Protein AF-A0A4Y7XAG2-F1 (afdb_monomer_lite)

Organism: NCBI:txid197183

Radius of gyration: 16.28 Å; chains: 1; bounding box: 47×23×40 Å

Foldseek 3Di:
DVVVVVVVVPLCPPVVNLVVQLVVLLVLLLVLLVVLCVVQVDPPDPSVVSSVVSNVQSNVLSVVCSVVVDDSVVSSVCSNPVSNVVSVVVRVVVVD

Secondary structure (DSSP, 8-state):
--HHHHHHHSS---HHHHHHHHHHHHHHHHHHHHHHHHHS--S---HHHHHHHHHHHHHHHHHHHHHHT--HHHHHHHHHHHHHHHHHHHHHHH--

Structure (mmCIF, N/CA/C/O backbone):
data_AF-A0A4Y7XAG2-F1
#
_entry.id   AF-A0A4Y7XAG2-F1
#
loop_
_atom_site.group_PDB
_atom_site.id
_atom_site.type_symbol
_atom_site.label_atom_id
_atom_site.label_alt_id
_atom_site.label_comp_id
_atom_site.label_asym_id
_atom_site.label_entity_id
_atom_site.label_seq_id
_atom_site.pdbx_PDB_ins_code
_atom_site.Cartn_x
_atom_site.Cartn_y
_atom_site.Cartn_z
_atom_site.occupancy
_atom_site.B_iso_or_equiv
_atom_site.auth_seq_id
_atom_site.auth_comp_id
_atom_site.auth_asym_id
_atom_site.auth_atom_id
_atom_site.pdbx_PDB_model_num
ATOM 1 N N . MET A 1 1 ? 31.561 0.385 -17.865 1.00 48.03 1 MET A N 1
ATOM 2 C CA . MET A 1 1 ? 30.707 1.041 -16.843 1.00 48.03 1 MET A CA 1
ATOM 3 C C . MET A 1 1 ? 29.592 1.912 -17.447 1.00 48.03 1 MET A C 1
ATOM 5 O O . MET A 1 1 ? 28.703 2.331 -16.725 1.00 48.03 1 MET A O 1
ATOM 9 N N . THR A 1 2 ? 29.594 2.148 -18.762 1.00 48.62 2 THR A N 1
ATOM 10 C CA . THR A 1 2 ? 28.624 2.980 -19.504 1.00 48.62 2 THR A CA 1
ATOM 11 C C . THR A 1 2 ? 27.398 2.211 -20.025 1.00 48.62 2 THR A C 1
ATOM 13 O O . THR A 1 2 ? 26.348 2.805 -20.241 1.00 48.62 2 THR A O 1
ATOM 16 N N . GLU A 1 3 ? 27.499 0.888 -20.168 1.00 46.47 3 GLU A N 1
ATOM 17 C CA . GLU A 1 3 ? 26.405 0.006 -20.621 1.00 46.47 3 GLU A CA 1
ATOM 18 C C . GLU A 1 3 ? 25.313 -0.191 -19.550 1.00 46.47 3 GLU A C 1
ATOM 20 O O . GLU A 1 3 ? 24.125 -0.218 -19.860 1.00 46.47 3 GLU A O 1
ATOM 25 N N . ILE A 1 4 ? 25.695 -0.235 -18.266 1.00 52.88 4 ILE A N 1
ATOM 26 C CA . ILE A 1 4 ? 24.754 -0.400 -17.140 1.00 52.88 4 ILE A CA 1
ATOM 27 C C . ILE A 1 4 ? 23.821 0.815 -17.034 1.00 52.88 4 ILE A C 1
ATOM 29 O O . ILE A 1 4 ? 22.639 0.668 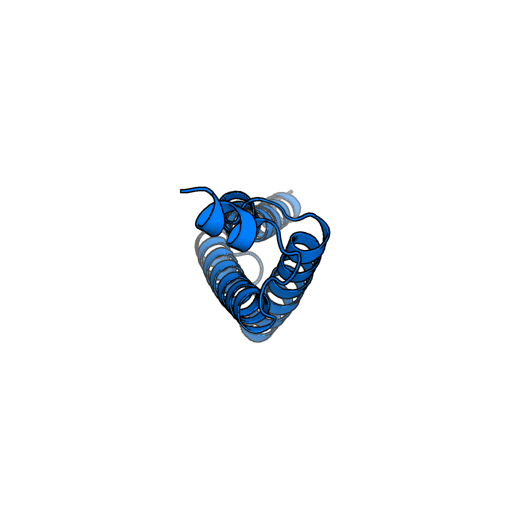-16.754 1.00 52.88 4 ILE A O 1
ATOM 33 N N . ILE A 1 5 ? 24.328 2.015 -17.324 1.00 50.59 5 ILE A N 1
ATOM 34 C CA . ILE A 1 5 ? 23.552 3.260 -17.237 1.00 50.59 5 ILE A CA 1
ATOM 35 C C . ILE A 1 5 ? 22.544 3.355 -18.390 1.00 50.59 5 ILE A C 1
ATOM 37 O O . ILE A 1 5 ? 21.433 3.836 -18.191 1.00 50.59 5 ILE A O 1
ATOM 41 N N . LYS A 1 6 ? 22.870 2.825 -19.578 1.00 44.19 6 LYS A N 1
ATOM 42 C CA . LYS A 1 6 ? 21.907 2.731 -20.688 1.00 44.19 6 LYS A CA 1
ATOM 43 C C . LYS A 1 6 ? 20.776 1.744 -20.394 1.00 44.19 6 LYS A C 1
ATOM 45 O O . LYS A 1 6 ? 19.648 2.008 -20.792 1.00 44.19 6 LYS A O 1
ATOM 50 N N . LEU A 1 7 ? 21.036 0.689 -19.623 1.00 46.31 7 LEU A N 1
ATOM 51 C CA . LEU A 1 7 ? 19.997 -0.213 -19.108 1.00 46.31 7 LEU A CA 1
ATOM 52 C C . LEU A 1 7 ? 18.987 0.497 -18.188 1.00 46.31 7 LEU A C 1
ATOM 54 O O . LEU A 1 7 ? 17.831 0.093 -18.138 1.00 46.31 7 LEU A O 1
ATOM 58 N N . PHE A 1 8 ? 19.397 1.581 -17.521 1.00 46.38 8 PHE A N 1
ATOM 59 C CA . PHE A 1 8 ? 18.508 2.447 -16.738 1.00 46.38 8 PHE A CA 1
ATOM 60 C C . PHE A 1 8 ? 17.854 3.573 -17.560 1.00 46.38 8 PHE A C 1
ATOM 62 O O . PHE A 1 8 ? 16.856 4.138 -17.120 1.00 46.38 8 PHE A O 1
ATOM 69 N N . HIS A 1 9 ? 18.395 3.905 -18.738 1.00 44.31 9 HIS A N 1
ATOM 70 C CA . HIS A 1 9 ? 17.943 5.028 -19.572 1.00 44.31 9 HIS A CA 1
ATOM 71 C C . HIS A 1 9 ? 17.089 4.635 -20.785 1.00 44.31 9 HIS A C 1
ATOM 73 O O . HIS A 1 9 ? 16.464 5.508 -21.388 1.00 44.31 9 HIS A O 1
ATOM 79 N N . LEU A 1 10 ? 17.033 3.353 -21.159 1.00 44.03 10 LEU A N 1
ATOM 80 C CA . LEU A 1 10 ? 16.029 2.876 -22.103 1.00 44.03 10 LEU A CA 1
ATOM 81 C C . LEU A 1 10 ? 14.689 2.787 -21.373 1.00 44.03 10 LEU A C 1
ATOM 83 O O . LEU A 1 10 ? 14.529 1.960 -20.481 1.00 44.03 10 LEU A O 1
ATOM 87 N N . GLY A 1 11 ? 13.748 3.650 -21.770 1.00 45.47 11 GLY A N 1
ATOM 88 C CA . GLY A 1 11 ? 12.347 3.729 -21.337 1.00 45.47 11 GLY A CA 1
ATOM 89 C C . GLY A 1 11 ? 11.533 2.470 -21.638 1.00 45.47 11 GLY A C 1
ATOM 90 O O . GLY A 1 11 ? 10.523 2.499 -22.330 1.00 45.47 11 GLY A O 1
ATOM 91 N N . PHE A 1 12 ? 12.001 1.353 -21.106 1.00 47.59 12 PHE A N 1
ATOM 92 C CA . PHE A 1 12 ? 11.395 0.044 -21.125 1.00 47.59 12 PHE A CA 1
ATOM 93 C C . PHE A 1 12 ? 11.608 -0.532 -19.729 1.00 47.59 12 PHE A C 1
ATOM 95 O O . PHE A 1 12 ? 12.305 -1.526 -19.528 1.00 47.59 12 PHE A O 1
ATOM 102 N N . TRP A 1 13 ? 11.008 0.114 -18.726 1.00 56.00 13 TRP A N 1
ATOM 103 C CA . TRP A 1 13 ? 10.618 -0.627 -17.536 1.00 56.00 13 TRP A CA 1
ATOM 104 C C . TRP A 1 13 ? 9.835 -1.828 -18.061 1.00 56.00 13 TRP A C 1
ATOM 106 O O . TRP A 1 13 ? 8.732 -1.658 -18.582 1.00 56.00 13 TRP A O 1
ATOM 116 N N . ARG A 1 14 ? 10.452 -3.020 -18.045 1.00 65.88 14 ARG A N 1
ATOM 117 C CA . ARG A 1 14 ? 9.792 -4.264 -18.443 1.00 65.88 14 ARG A CA 1
ATOM 118 C C . ARG A 1 14 ? 8.431 -4.247 -17.766 1.00 65.88 14 ARG A C 1
ATOM 120 O O . ARG A 1 14 ? 8.379 -4.057 -16.553 1.00 65.88 14 ARG A O 1
ATOM 127 N N . PHE A 1 15 ? 7.351 -4.412 -18.523 1.00 67.69 15 PHE A N 1
ATOM 128 C CA . PHE A 1 15 ? 5.994 -4.467 -17.969 1.00 67.69 15 PHE A CA 1
ATOM 129 C C . PHE A 1 15 ? 5.916 -5.386 -16.737 1.00 67.69 15 PHE A C 1
ATOM 131 O O . PHE A 1 15 ? 5.199 -5.096 -15.790 1.00 67.69 15 PHE A O 1
ATOM 138 N N . GLU A 1 16 ? 6.743 -6.432 -16.710 1.00 73.56 16 GLU A N 1
ATOM 139 C CA . GLU A 1 16 ? 6.978 -7.333 -15.579 1.00 73.56 16 GLU A CA 1
ATOM 140 C C . GLU A 1 16 ? 7.412 -6.622 -14.282 1.00 73.56 16 GLU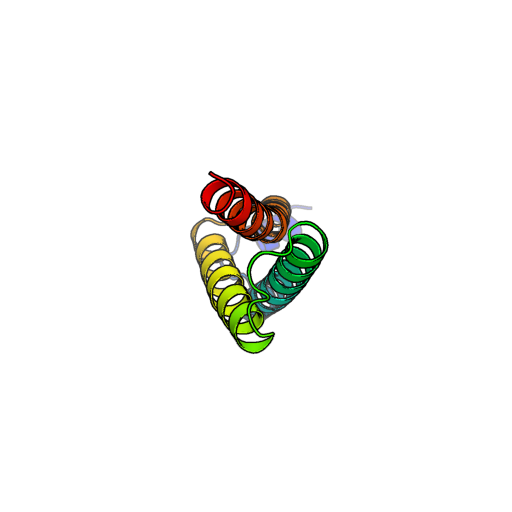 A C 1
ATOM 142 O O . GLU A 1 16 ? 6.881 -6.919 -13.216 1.00 73.56 16 GLU A O 1
ATOM 147 N N . LEU A 1 17 ? 8.348 -5.669 -14.347 1.00 74.56 17 LEU A N 1
ATOM 148 C CA . LEU A 1 17 ? 8.801 -4.885 -13.194 1.00 74.56 17 LEU A CA 1
ATOM 149 C C . LEU A 1 17 ? 7.711 -3.932 -12.707 1.00 74.56 17 LEU A C 1
ATOM 151 O O . LEU A 1 17 ? 7.483 -3.841 -11.506 1.00 74.56 17 LEU A O 1
ATOM 155 N N . VAL A 1 18 ? 7.003 -3.263 -13.620 1.00 74.31 18 VAL A N 1
ATOM 156 C CA . VAL A 1 18 ? 5.877 -2.382 -13.260 1.00 74.31 18 VAL A CA 1
ATOM 157 C C . VAL A 1 18 ? 4.758 -3.193 -12.609 1.00 74.31 18 VAL A C 1
ATOM 159 O O . VAL A 1 18 ? 4.206 -2.792 -11.588 1.00 74.31 18 VAL A O 1
ATOM 162 N N . PHE A 1 19 ? 4.471 -4.376 -13.147 1.00 79.94 19 PHE A N 1
ATOM 163 C CA . PHE A 1 19 ? 3.494 -5.298 -12.588 1.00 79.94 19 PHE A CA 1
ATOM 164 C C . PHE A 1 19 ? 3.897 -5.775 -11.187 1.00 79.94 19 PHE A C 1
ATOM 166 O O . PHE A 1 19 ? 3.091 -5.702 -10.261 1.00 79.94 19 PHE A O 1
ATOM 173 N N . LEU A 1 20 ? 5.155 -6.186 -10.996 1.00 82.38 20 LEU A N 1
ATOM 174 C CA . LEU A 1 20 ? 5.689 -6.550 -9.680 1.00 82.38 20 LEU A CA 1
ATOM 175 C C . LEU A 1 20 ? 5.602 -5.392 -8.683 1.00 82.38 20 LEU A C 1
ATOM 177 O O . LEU A 1 20 ? 5.235 -5.610 -7.529 1.00 82.38 20 LEU A O 1
ATOM 181 N N . LEU A 1 21 ? 5.893 -4.167 -9.123 1.00 79.19 21 LEU A N 1
ATOM 182 C CA . LEU A 1 21 ? 5.771 -2.969 -8.298 1.00 79.19 21 LEU A CA 1
ATOM 183 C C . LEU A 1 21 ? 4.327 -2.707 -7.888 1.00 79.19 21 LEU A C 1
ATOM 185 O O . LEU A 1 21 ? 4.078 -2.485 -6.707 1.00 79.19 21 LEU A O 1
ATOM 189 N N . ILE A 1 22 ? 3.379 -2.795 -8.822 1.00 82.12 22 ILE A N 1
ATOM 190 C CA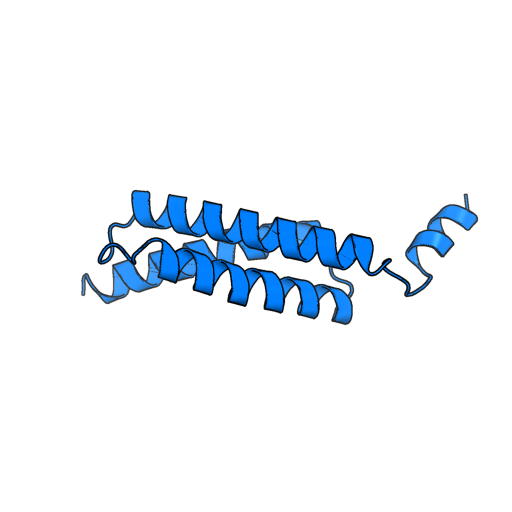 . ILE A 1 22 ? 1.952 -2.630 -8.530 1.00 82.12 22 ILE A CA 1
ATOM 191 C C . ILE A 1 22 ? 1.494 -3.679 -7.513 1.00 82.12 22 ILE A C 1
ATOM 193 O O . ILE A 1 22 ? 0.874 -3.329 -6.509 1.00 82.12 22 ILE A O 1
ATOM 197 N N . VAL A 1 23 ? 1.839 -4.953 -7.722 1.00 85.88 23 VAL A N 1
ATOM 198 C CA . VAL A 1 23 ? 1.497 -6.035 -6.787 1.00 85.88 23 VAL A CA 1
ATOM 199 C C . VAL A 1 23 ? 2.094 -5.756 -5.405 1.00 85.88 23 VAL A C 1
ATOM 201 O O . VAL A 1 23 ? 1.378 -5.809 -4.402 1.00 85.88 23 VAL A O 1
ATOM 204 N N . LEU A 1 24 ? 3.376 -5.390 -5.338 1.00 85.62 24 LEU A N 1
ATOM 205 C CA . LEU A 1 24 ? 4.047 -5.046 -4.086 1.00 85.62 24 LEU A CA 1
ATOM 206 C C . LEU A 1 24 ? 3.374 -3.855 -3.386 1.00 85.62 24 LEU A C 1
ATOM 208 O O . LEU A 1 24 ? 3.135 -3.902 -2.180 1.00 85.62 24 LEU A O 1
ATOM 212 N N . GLY A 1 25 ? 3.023 -2.806 -4.128 1.00 84.56 25 GLY A N 1
ATOM 213 C CA . GLY A 1 25 ? 2.340 -1.632 -3.597 1.00 84.56 25 GLY A CA 1
ATOM 214 C C . GLY A 1 25 ? 0.954 -1.951 -3.047 1.00 84.56 25 GLY A C 1
ATOM 215 O O . GLY A 1 25 ? 0.583 -1.422 -1.999 1.00 84.56 25 GLY A O 1
ATOM 216 N N . ILE A 1 26 ? 0.199 -2.849 -3.684 1.00 85.88 26 ILE A N 1
ATOM 217 C CA . ILE A 1 26 ? -1.095 -3.324 -3.166 1.00 85.88 26 ILE A CA 1
ATOM 218 C C . ILE A 1 26 ? -0.896 -4.039 -1.824 1.00 85.88 26 ILE A C 1
ATOM 220 O O . ILE A 1 26 ? -1.597 -3.734 -0.857 1.00 85.88 26 ILE A O 1
ATOM 224 N N . PHE A 1 27 ? 0.096 -4.930 -1.723 1.00 87.44 27 PHE A N 1
ATOM 225 C CA . PHE A 1 27 ? 0.414 -5.621 -0.469 1.00 87.44 27 PHE A CA 1
ATOM 226 C C . PHE A 1 27 ? 0.834 -4.658 0.649 1.00 87.44 27 PHE A C 1
ATOM 228 O O . PHE A 1 27 ? 0.355 -4.776 1.781 1.00 87.44 27 PHE A O 1
ATOM 235 N N . LEU A 1 28 ? 1.691 -3.681 0.344 1.00 87.12 28 LEU A N 1
ATOM 236 C CA . LEU A 1 28 ? 2.139 -2.676 1.312 1.00 87.12 28 LEU A CA 1
ATOM 237 C C . LEU A 1 28 ? 0.989 -1.776 1.776 1.00 87.12 28 LEU A C 1
ATOM 239 O O . LEU A 1 28 ? 0.853 -1.540 2.979 1.00 87.12 28 LEU A O 1
ATOM 243 N N . ASN A 1 29 ? 0.129 -1.332 0.853 1.00 86.38 29 ASN A N 1
ATOM 244 C CA . ASN A 1 29 ? -1.067 -0.563 1.191 1.00 86.38 29 ASN A CA 1
ATOM 245 C C . ASN A 1 29 ? -1.993 -1.378 2.102 1.00 86.38 29 ASN A C 1
ATOM 247 O O . ASN A 1 29 ? -2.403 -0.884 3.150 1.00 86.38 29 ASN A O 1
ATOM 251 N N . TYR A 1 30 ? -2.271 -2.642 1.763 1.00 85.44 30 TYR A N 1
ATOM 252 C CA . TYR A 1 30 ? -3.102 -3.524 2.586 1.00 85.44 30 TYR A CA 1
ATOM 253 C C . TYR A 1 30 ? -2.551 -3.662 4.011 1.00 85.44 30 TYR A C 1
ATOM 255 O O . TYR A 1 30 ? -3.282 -3.479 4.990 1.00 85.44 30 TYR A O 1
ATOM 263 N N . PHE A 1 31 ? -1.249 -3.936 4.142 1.00 86.44 31 PHE A N 1
ATOM 264 C CA . PHE A 1 31 ? -0.604 -4.075 5.446 1.00 86.44 31 PHE A CA 1
ATOM 265 C C . PHE A 1 31 ? -0.641 -2.767 6.246 1.00 86.44 31 PHE A C 1
ATOM 267 O O . PHE A 1 31 ? -0.947 -2.782 7.441 1.00 86.44 31 PHE A O 1
ATOM 274 N N . SER A 1 32 ? -0.385 -1.631 5.592 1.00 86.31 32 SER A N 1
ATOM 275 C CA . SER A 1 32 ? -0.434 -0.314 6.226 1.00 86.31 32 SER A CA 1
ATOM 276 C C . SER A 1 32 ? -1.833 0.025 6.745 1.00 86.31 32 SER A C 1
ATOM 278 O O . SER A 1 32 ? -1.985 0.400 7.910 1.00 86.31 32 SER A O 1
ATOM 280 N N . ILE A 1 33 ? -2.868 -0.192 5.926 1.00 82.44 33 ILE A N 1
ATOM 281 C CA . ILE A 1 33 ? -4.268 0.021 6.308 1.00 82.44 33 ILE A CA 1
ATOM 282 C C . ILE A 1 33 ? -4.634 -0.877 7.494 1.00 82.44 33 ILE A C 1
ATOM 284 O O . ILE A 1 33 ? -5.171 -0.400 8.494 1.00 82.44 33 ILE A O 1
ATOM 288 N N . ARG A 1 34 ? -4.292 -2.169 7.428 1.00 82.81 34 ARG A N 1
ATOM 289 C CA . ARG A 1 34 ? -4.572 -3.127 8.505 1.00 82.81 34 ARG A CA 1
ATOM 290 C C . ARG A 1 34 ? -3.917 -2.709 9.822 1.00 82.81 34 ARG A C 1
ATOM 292 O O . ARG A 1 34 ? -4.565 -2.745 10.866 1.00 82.81 34 ARG A O 1
ATOM 299 N N . ARG A 1 35 ? -2.658 -2.267 9.774 1.00 84.25 35 ARG A N 1
ATOM 300 C CA . ARG A 1 35 ? -1.935 -1.758 10.948 1.00 84.25 35 ARG A CA 1
ATOM 301 C C . ARG A 1 35 ? -2.548 -0.459 11.481 1.00 84.25 35 ARG A C 1
ATOM 303 O O . ARG A 1 35 ? -2.604 -0.266 12.693 1.00 84.25 35 ARG A O 1
ATOM 310 N N . ALA A 1 36 ? -3.027 0.420 10.602 1.00 80.25 36 ALA A N 1
ATOM 311 C CA . ALA A 1 36 ? -3.699 1.653 10.996 1.00 80.25 36 ALA A CA 1
ATOM 312 C C . ALA A 1 36 ? -5.035 1.378 11.706 1.00 80.25 36 ALA A C 1
ATOM 314 O O . ALA A 1 36 ? -5.280 1.971 12.751 1.00 80.25 36 ALA A O 1
ATOM 315 N N . TYR A 1 37 ? -5.850 0.437 11.213 1.00 76.12 37 TYR A N 1
ATOM 316 C CA . TYR A 1 37 ? -7.117 0.052 11.857 1.00 76.12 37 TYR A CA 1
ATOM 317 C C . TYR A 1 37 ? -6.936 -0.620 13.219 1.00 76.12 37 TYR A C 1
ATOM 319 O O . TYR A 1 37 ? -7.760 -0.430 14.107 1.00 76.12 37 TYR A O 1
ATOM 327 N N . GLN A 1 38 ? -5.850 -1.376 13.417 1.00 80.25 38 GLN A N 1
ATOM 328 C CA . GLN A 1 38 ? -5.513 -1.910 14.742 1.00 80.25 38 GLN A CA 1
ATOM 329 C C . GLN A 1 38 ? -5.229 -0.796 15.758 1.00 80.25 38 GLN A C 1
ATOM 331 O O . GLN A 1 38 ? -5.524 -0.952 16.938 1.00 80.25 38 GLN A O 1
ATOM 336 N N . LYS A 1 39 ? -4.649 0.322 15.306 1.00 79.81 39 LYS A N 1
ATOM 337 C CA . LYS A 1 39 ? -4.302 1.464 16.160 1.00 79.81 39 LYS A CA 1
ATOM 338 C C . LYS A 1 39 ? -5.459 2.450 16.341 1.00 79.81 39 LYS A C 1
ATOM 340 O O . LYS A 1 39 ? -5.580 3.060 17.398 1.00 79.81 39 LYS A O 1
ATOM 345 N N . TYR A 1 40 ? -6.280 2.615 15.311 1.00 76.25 40 TYR A N 1
ATOM 346 C CA . TYR A 1 40 ? -7.425 3.515 15.274 1.00 76.25 40 TYR A CA 1
ATOM 347 C C . TYR A 1 40 ? -8.660 2.700 14.878 1.00 76.25 40 TYR A C 1
ATOM 349 O O . TYR A 1 40 ? -8.928 2.566 13.679 1.00 76.25 40 TYR A O 1
ATOM 357 N N . PRO A 1 41 ? -9.407 2.137 15.847 1.00 65.31 41 PRO A N 1
ATOM 358 C CA . PRO A 1 41 ? -10.610 1.361 15.575 1.00 65.31 41 PRO A CA 1
ATOM 359 C C . PRO A 1 41 ? -11.760 2.297 15.179 1.00 65.31 41 PRO A C 1
ATOM 361 O O . PRO A 1 41 ? -12.737 2.479 15.894 1.00 65.31 41 PRO A O 1
ATOM 364 N N . LEU A 1 42 ? -11.627 2.928 14.016 1.00 62.22 42 LEU A N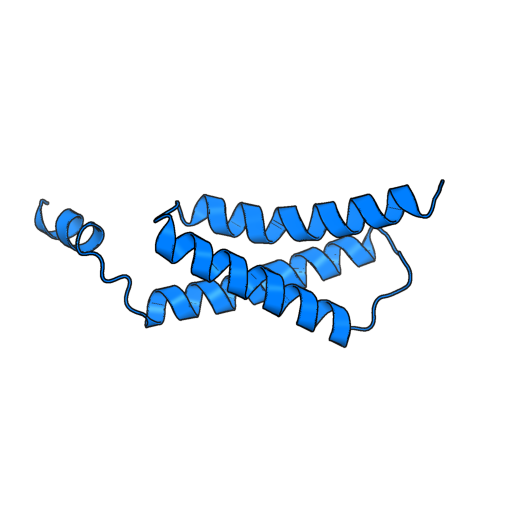 1
ATOM 365 C CA . LEU A 1 42 ? -12.762 3.403 13.242 1.00 62.22 42 LEU A CA 1
ATOM 366 C C . LEU A 1 42 ? -13.597 2.199 12.847 1.00 62.22 42 LEU A C 1
ATOM 368 O O . LEU A 1 42 ? -12.990 1.192 12.476 1.00 62.22 42 LEU A O 1
ATOM 372 N N . ASN A 1 43 ? -14.932 2.331 12.903 1.00 61.84 43 ASN A N 1
ATOM 373 C CA . ASN A 1 43 ? -15.930 1.389 12.371 1.00 61.84 43 ASN A CA 1
ATOM 374 C C . ASN A 1 43 ? -15.272 0.349 11.470 1.00 61.84 43 ASN A C 1
ATOM 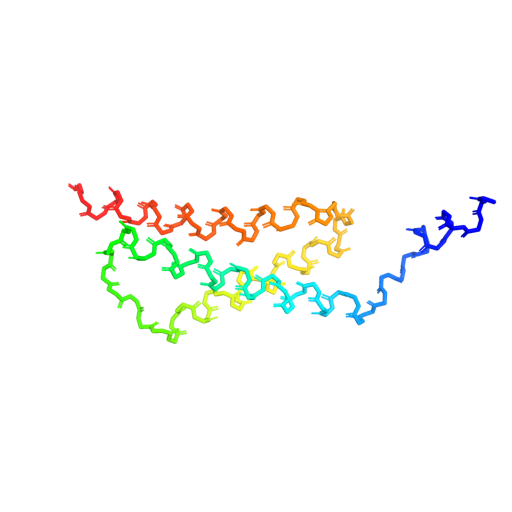376 O O . ASN A 1 43 ? -14.864 0.705 10.362 1.00 61.84 43 ASN A O 1
ATOM 380 N N . GLN A 1 44 ? -15.066 -0.866 11.999 1.00 63.47 44 GLN A N 1
ATOM 381 C CA . GLN A 1 44 ? -14.197 -1.863 11.379 1.00 63.47 44 GLN A CA 1
ATOM 382 C C . GLN A 1 44 ? -14.630 -2.063 9.928 1.00 63.47 44 GLN A C 1
ATOM 384 O O . GLN A 1 44 ? -15.630 -2.726 9.650 1.00 63.47 44 GLN A O 1
ATOM 389 N N . MET A 1 45 ? -13.908 -1.436 8.996 1.00 64.50 45 MET A N 1
ATOM 390 C CA . MET A 1 45 ? -14.209 -1.592 7.585 1.00 64.50 45 MET A CA 1
ATOM 391 C C . MET A 1 45 ? -13.961 -3.056 7.264 1.00 64.50 45 MET A C 1
ATOM 393 O O . MET A 1 45 ? -12.883 -3.589 7.536 1.00 64.50 45 MET A O 1
ATOM 397 N N . GLY A 1 46 ? -14.984 -3.725 6.732 1.00 71.94 46 GLY A N 1
ATOM 398 C CA . GLY A 1 46 ? -14.885 -5.138 6.398 1.00 71.94 46 GLY A CA 1
ATOM 399 C C . GLY A 1 46 ? -13.658 -5.394 5.524 1.00 71.94 46 GLY A C 1
ATOM 400 O O . GLY A 1 46 ? -13.307 -4.573 4.677 1.00 71.94 46 GLY A O 1
ATOM 401 N N . ASN A 1 47 ? -13.016 -6.551 5.700 1.00 75.31 47 ASN A N 1
ATOM 402 C CA . ASN A 1 47 ? -11.759 -6.895 5.022 1.00 75.31 47 ASN A CA 1
ATOM 403 C C . ASN A 1 47 ? -11.828 -6.690 3.489 1.00 75.31 47 ASN A C 1
ATOM 405 O O . ASN A 1 47 ? -10.847 -6.295 2.867 1.00 75.31 47 ASN A O 1
ATOM 409 N N . LYS A 1 48 ? -13.014 -6.870 2.885 1.00 77.50 48 LYS A N 1
ATOM 410 C CA . LYS A 1 48 ? -13.280 -6.591 1.462 1.00 77.50 48 LYS A CA 1
ATOM 411 C C . LYS A 1 48 ? -13.039 -5.125 1.077 1.00 77.50 48 LYS A C 1
ATOM 413 O O . LYS A 1 48 ? -12.438 -4.863 0.044 1.00 77.50 48 LYS A O 1
ATOM 418 N N . VAL A 1 49 ? -13.468 -4.177 1.909 1.00 77.75 49 VAL A N 1
ATOM 419 C CA . VAL A 1 49 ? -13.304 -2.734 1.663 1.00 77.75 49 VAL A CA 1
ATOM 420 C C . VAL A 1 49 ? -11.828 -2.349 1.739 1.00 77.75 49 VAL A C 1
ATOM 422 O O . VAL A 1 49 ? -11.338 -1.625 0.878 1.00 77.75 49 VAL A O 1
ATOM 425 N N . ILE A 1 50 ? -11.096 -2.906 2.709 1.00 77.75 50 ILE A N 1
ATOM 426 C CA . ILE A 1 50 ? -9.647 -2.700 2.848 1.00 77.75 50 ILE A CA 1
ATOM 427 C C . ILE A 1 50 ? -8.905 -3.177 1.592 1.00 77.75 50 ILE A C 1
ATOM 429 O O . ILE A 1 50 ? -8.032 -2.473 1.088 1.00 77.75 50 ILE A O 1
ATOM 433 N N . TRP A 1 51 ? -9.278 -4.342 1.056 1.00 78.88 51 TRP A N 1
ATOM 434 C CA . TRP A 1 51 ? -8.715 -4.862 -0.191 1.00 78.88 51 TRP A CA 1
ATOM 435 C C . TRP A 1 51 ? -9.018 -3.973 -1.398 1.00 78.88 51 TRP A C 1
ATOM 437 O O . TRP A 1 51 ? -8.108 -3.688 -2.171 1.00 78.88 51 TRP A O 1
ATOM 447 N N . VAL A 1 52 ? -10.255 -3.488 -1.541 1.00 83.19 52 VAL A N 1
ATOM 448 C CA . VAL A 1 52 ? -10.631 -2.571 -2.633 1.00 83.19 52 VAL A CA 1
ATOM 449 C C . VAL A 1 52 ? -9.821 -1.273 -2.563 1.00 83.19 52 VAL A C 1
ATOM 451 O O . VAL A 1 52 ? -9.270 -0.842 -3.573 1.00 83.19 52 VAL A O 1
ATOM 454 N N . PHE A 1 53 ? -9.674 -0.684 -1.373 1.00 79.06 53 PHE A N 1
ATOM 455 C CA . PHE A 1 53 ? -8.850 0.512 -1.186 1.00 79.06 53 PHE A CA 1
ATOM 456 C C . PHE A 1 53 ? -7.374 0.260 -1.496 1.00 79.06 53 PHE A C 1
ATOM 458 O O . PHE A 1 53 ? -6.752 1.078 -2.170 1.00 79.06 53 PHE A O 1
ATOM 465 N N . ALA A 1 54 ? -6.819 -0.868 -1.047 1.00 82.25 54 ALA A N 1
ATOM 466 C CA . ALA A 1 54 ? -5.437 -1.235 -1.336 1.00 82.25 54 ALA A CA 1
ATOM 467 C C . ALA A 1 54 ? -5.192 -1.443 -2.840 1.00 82.25 54 ALA A C 1
ATOM 469 O O . ALA A 1 54 ? -4.163 -1.002 -3.349 1.00 82.25 54 ALA A O 1
ATOM 470 N N . PHE A 1 55 ? -6.145 -2.054 -3.554 1.00 83.38 55 PHE A N 1
ATOM 471 C CA . PHE A 1 55 ? -6.094 -2.215 -5.009 1.00 83.38 55 PHE A CA 1
ATOM 472 C C . PHE A 1 55 ? -6.138 -0.875 -5.743 1.00 83.38 55 PHE A C 1
ATOM 474 O O . PHE A 1 55 ? -5.299 -0.627 -6.607 1.00 83.38 55 PHE A O 1
ATOM 481 N N . LEU A 1 56 ? -7.076 0.004 -5.375 1.00 81.44 56 LEU A N 1
ATOM 482 C CA . LEU A 1 56 ? -7.216 1.321 -5.996 1.00 81.44 56 LEU A CA 1
ATOM 483 C C . LEU A 1 56 ? -5.968 2.180 -5.769 1.00 81.44 56 LEU A C 1
ATOM 485 O O . LEU A 1 56 ? -5.400 2.692 -6.729 1.00 81.44 56 LEU A O 1
ATOM 489 N N . PHE A 1 57 ? -5.500 2.294 -4.522 1.00 77.50 57 PHE A N 1
ATOM 490 C CA . PHE A 1 57 ? -4.323 3.107 -4.201 1.00 77.50 57 PHE A CA 1
ATOM 491 C C . PHE A 1 57 ? -3.024 2.510 -4.748 1.00 77.50 57 PHE A C 1
ATOM 493 O O . PHE A 1 57 ? -2.219 3.241 -5.320 1.00 77.50 57 PHE A O 1
ATOM 500 N N . GLY A 1 58 ? -2.808 1.200 -4.599 1.00 75.50 58 GLY A N 1
ATOM 501 C CA . GLY A 1 58 ? -1.595 0.532 -5.076 1.00 75.50 58 GLY A CA 1
ATOM 502 C C . GLY A 1 58 ? -1.474 0.544 -6.599 1.00 75.50 58 GLY A C 1
ATOM 503 O O . GLY A 1 58 ? -0.393 0.827 -7.120 1.00 75.50 58 GLY A O 1
ATOM 504 N N . GLY A 1 59 ? -2.590 0.317 -7.301 1.00 76.31 59 GLY A N 1
ATOM 505 C CA . GLY A 1 59 ? -2.664 0.367 -8.761 1.00 76.31 59 GLY A CA 1
ATOM 506 C C . GLY A 1 59 ? -2.458 1.773 -9.320 1.00 76.31 59 GLY A C 1
ATOM 507 O O . GLY A 1 59 ? -1.589 1.965 -10.169 1.00 76.31 59 GLY A O 1
ATOM 508 N N . LEU A 1 60 ? -3.189 2.772 -8.806 1.00 78.31 60 LEU A N 1
ATOM 509 C CA . LEU A 1 60 ? -3.049 4.166 -9.251 1.00 78.31 60 LEU A CA 1
ATOM 510 C C . LEU A 1 60 ? -1.645 4.717 -8.984 1.00 78.31 60 LEU A C 1
ATOM 512 O O . LEU A 1 60 ? -1.056 5.336 -9.865 1.00 78.31 60 LEU A O 1
ATOM 516 N N . MET A 1 61 ? -1.081 4.464 -7.799 1.00 74.69 61 MET A N 1
ATOM 517 C CA . MET A 1 61 ? 0.267 4.935 -7.462 1.00 74.69 61 MET A CA 1
ATOM 518 C C . MET A 1 61 ? 1.350 4.231 -8.285 1.00 74.69 61 MET A C 1
ATOM 520 O O . MET A 1 61 ? 2.355 4.853 -8.614 1.00 74.69 61 MET A O 1
ATOM 524 N N . GLY A 1 62 ? 1.160 2.952 -8.630 1.00 72.94 62 GLY A N 1
ATOM 525 C CA . GLY A 1 62 ? 2.095 2.215 -9.484 1.00 72.94 62 GLY A CA 1
ATOM 526 C C . GLY A 1 62 ? 2.095 2.719 -10.930 1.00 72.94 62 GLY A C 1
ATOM 527 O O . GLY A 1 62 ? 3.163 2.879 -11.517 1.00 72.94 62 GLY A O 1
ATOM 528 N N . LEU A 1 63 ? 0.918 3.051 -11.476 1.00 74.56 63 LEU A N 1
ATOM 529 C CA . LEU A 1 63 ? 0.789 3.679 -12.797 1.00 74.56 63 LEU A CA 1
ATOM 530 C C . LEU A 1 63 ? 1.388 5.089 -12.826 1.00 74.56 63 LEU A C 1
ATOM 532 O O . LEU A 1 63 ? 2.154 5.413 -13.729 1.00 74.56 63 LEU A O 1
ATOM 536 N N . PHE A 1 64 ? 1.109 5.906 -11.808 1.00 71.81 64 PHE A N 1
ATOM 537 C CA . PHE A 1 64 ? 1.665 7.257 -11.706 1.00 71.81 64 PHE A CA 1
ATOM 538 C C . PHE A 1 64 ? 3.199 7.241 -11.637 1.00 71.81 64 PHE A C 1
ATOM 540 O O . PHE A 1 64 ? 3.869 8.124 -12.167 1.00 71.81 64 PHE A O 1
ATOM 547 N N . LEU A 1 65 ? 3.783 6.209 -11.024 1.00 70.69 65 LEU A N 1
ATOM 548 C CA . LEU A 1 65 ? 5.233 6.069 -10.969 1.00 70.69 65 LEU A CA 1
ATOM 549 C C . LEU A 1 65 ? 5.882 5.750 -12.302 1.00 70.69 65 LEU A C 1
ATOM 551 O O . LEU A 1 65 ? 6.995 6.213 -12.550 1.00 70.69 65 LEU A O 1
ATOM 555 N N . TYR A 1 66 ? 5.198 4.947 -13.113 1.00 67.81 66 TYR A N 1
ATOM 556 C CA . TYR A 1 66 ? 5.640 4.625 -14.458 1.00 67.81 66 TYR A CA 1
ATOM 557 C C . TYR A 1 66 ? 5.707 5.892 -15.319 1.00 67.81 66 TYR A C 1
ATOM 559 O O . TYR A 1 66 ? 6.696 6.094 -16.016 1.00 67.81 66 TYR A O 1
ATOM 567 N N . GLU A 1 67 ? 4.719 6.785 -15.201 1.00 69.69 67 GLU A N 1
ATOM 568 C CA . GLU A 1 67 ? 4.726 8.057 -15.936 1.00 69.69 67 GLU A CA 1
ATOM 569 C C . GLU A 1 67 ? 5.759 9.062 -15.407 1.00 69.69 67 GLU A C 1
ATOM 571 O O . GLU A 1 67 ? 6.424 9.734 -16.191 1.00 69.69 67 GLU A O 1
ATOM 576 N N . VAL A 1 68 ? 5.923 9.170 -14.085 1.00 68.12 68 VAL A N 1
ATOM 577 C CA . VAL A 1 68 ? 6.786 10.200 -13.471 1.00 68.12 68 VAL A CA 1
ATOM 578 C C . VAL A 1 68 ? 8.246 9.737 -13.327 1.00 68.12 68 VAL A C 1
ATOM 580 O O . VAL A 1 68 ? 9.109 10.523 -12.939 1.00 68.12 68 VAL A O 1
ATOM 583 N N . ASN A 1 69 ? 8.548 8.469 -13.637 1.00 67.06 69 ASN A N 1
ATOM 584 C CA . ASN A 1 69 ? 9.861 7.836 -13.451 1.00 67.06 69 ASN A CA 1
ATOM 585 C C . ASN A 1 69 ? 10.462 8.130 -12.060 1.00 67.06 69 ASN A C 1
ATOM 587 O O . ASN A 1 69 ? 11.649 8.429 -11.907 1.00 67.06 69 ASN A O 1
ATOM 591 N N . SER A 1 70 ? 9.607 8.135 -11.033 1.00 66.44 70 SER A N 1
ATOM 592 C CA . SER A 1 70 ? 10.012 8.539 -9.686 1.00 66.44 70 SER A CA 1
ATOM 593 C C . SER A 1 70 ? 10.787 7.419 -8.981 1.00 66.44 70 SER A C 1
ATOM 595 O O . SER A 1 70 ? 10.648 6.242 -9.308 1.00 66.44 70 SER A O 1
ATOM 597 N N . ASN A 1 71 ? 11.598 7.768 -7.980 1.00 71.44 71 ASN A N 1
ATOM 598 C CA . ASN A 1 71 ? 12.389 6.782 -7.246 1.00 71.44 71 ASN A CA 1
ATOM 599 C C . ASN A 1 71 ? 11.512 5.727 -6.549 1.00 71.44 71 ASN A C 1
ATOM 601 O O . ASN A 1 71 ? 10.565 6.048 -5.830 1.00 71.44 71 ASN A O 1
ATOM 605 N N . PHE A 1 72 ? 11.915 4.459 -6.662 1.00 70.69 72 PHE A N 1
ATOM 606 C CA . PHE A 1 72 ? 11.275 3.313 -6.002 1.00 70.69 72 PHE A CA 1
ATOM 607 C C . PHE A 1 72 ? 11.097 3.497 -4.481 1.00 70.69 72 PHE A C 1
ATOM 609 O O . PHE A 1 72 ? 10.092 3.093 -3.901 1.00 70.69 72 PHE A O 1
ATOM 616 N N . VAL A 1 73 ? 12.039 4.171 -3.819 1.00 72.88 73 VAL A N 1
ATOM 617 C CA . VAL A 1 73 ? 11.956 4.470 -2.378 1.00 72.88 73 VAL A CA 1
ATOM 618 C C . VAL A 1 73 ? 10.789 5.414 -2.060 1.00 72.88 73 VAL A C 1
ATOM 620 O O . VAL A 1 73 ? 10.082 5.229 -1.063 1.00 72.88 73 VAL A O 1
ATOM 623 N N . SER A 1 74 ? 10.542 6.399 -2.927 1.00 73.50 74 SER A N 1
ATOM 624 C CA . SER A 1 74 ? 9.416 7.326 -2.795 1.00 73.50 74 SER A CA 1
ATOM 625 C C . SER A 1 74 ? 8.081 6.601 -2.975 1.00 73.50 74 SER A C 1
ATOM 627 O O . SER A 1 74 ? 7.139 6.872 -2.230 1.00 73.50 74 SER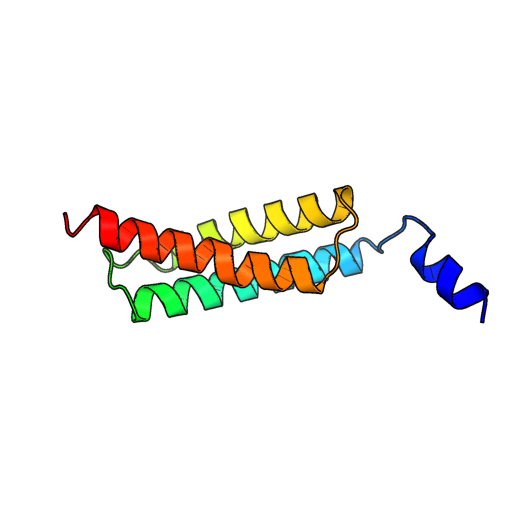 A O 1
ATOM 629 N N . TYR A 1 75 ? 8.019 5.617 -3.881 1.00 77.12 75 TYR A N 1
ATOM 630 C CA . TYR A 1 75 ? 6.838 4.768 -4.070 1.00 77.12 75 TYR A CA 1
ATOM 631 C C . TYR A 1 75 ? 6.439 4.014 -2.804 1.00 77.12 75 TYR A C 1
ATOM 633 O O . TYR A 1 75 ? 5.291 4.086 -2.363 1.00 77.12 75 TYR A O 1
ATOM 641 N N . ILE A 1 76 ? 7.398 3.294 -2.213 1.00 77.69 76 ILE A N 1
ATOM 642 C CA . ILE A 1 76 ? 7.166 2.496 -1.007 1.00 77.69 76 ILE A CA 1
ATOM 643 C C . ILE A 1 76 ? 6.701 3.406 0.123 1.00 77.69 76 ILE A C 1
ATOM 645 O O . ILE A 1 76 ? 5.737 3.093 0.823 1.00 77.69 76 ILE A O 1
ATOM 649 N N . SER A 1 77 ? 7.363 4.555 0.269 1.00 80.94 77 SER A N 1
ATOM 650 C CA . SER A 1 77 ? 7.018 5.543 1.284 1.00 80.94 77 SER A CA 1
ATOM 651 C C . SER A 1 77 ? 5.570 6.006 1.120 1.00 80.94 77 SER A C 1
ATOM 653 O O . SER A 1 77 ? 4.811 5.960 2.082 1.00 80.94 77 SER A O 1
ATOM 655 N N . LEU A 1 78 ? 5.141 6.353 -0.097 1.00 78.31 78 LEU A N 1
ATOM 656 C CA . LEU A 1 78 ? 3.761 6.758 -0.378 1.00 78.31 78 LEU A CA 1
ATOM 657 C C . LEU A 1 78 ? 2.744 5.637 -0.120 1.00 78.31 78 LEU A C 1
ATOM 659 O O . LEU A 1 78 ? 1.733 5.888 0.537 1.00 78.31 78 LEU A O 1
ATOM 663 N N . CYS A 1 79 ? 3.032 4.404 -0.550 1.00 81.00 79 CYS A N 1
ATOM 664 C CA . CYS A 1 79 ? 2.167 3.238 -0.319 1.00 81.00 79 CYS A CA 1
ATOM 665 C C . CYS A 1 79 ? 2.016 2.882 1.166 1.00 81.00 79 CYS A C 1
ATOM 667 O O . CYS A 1 79 ? 1.043 2.251 1.566 1.00 81.00 79 CYS A O 1
ATOM 669 N N . LEU A 1 80 ? 2.967 3.271 2.013 1.00 81.25 80 LEU A N 1
ATOM 670 C CA . LEU A 1 80 ? 2.851 3.083 3.455 1.00 81.25 80 LEU A CA 1
ATOM 671 C C . LEU A 1 80 ? 2.161 4.274 4.125 1.00 81.25 80 LEU A C 1
ATOM 673 O O . LEU A 1 80 ? 1.313 4.083 4.995 1.00 81.25 80 LEU A O 1
ATOM 677 N N . TRP A 1 81 ? 2.504 5.501 3.739 1.00 81.56 81 TRP A N 1
ATOM 678 C CA . TRP A 1 81 ? 2.096 6.703 4.468 1.00 81.56 81 TRP A CA 1
ATOM 679 C C . TRP A 1 81 ? 0.700 7.206 4.101 1.00 81.56 81 TRP A C 1
ATOM 681 O O . TRP A 1 81 ? -0.071 7.565 4.993 1.00 81.56 81 TRP A O 1
ATOM 691 N N . ALA A 1 82 ? 0.355 7.222 2.811 1.00 78.69 82 ALA A N 1
ATOM 692 C CA . ALA A 1 82 ? -0.927 7.729 2.324 1.00 78.69 82 ALA A CA 1
ATOM 693 C C . ALA A 1 82 ? -2.141 6.991 2.925 1.00 78.69 82 ALA A C 1
ATOM 695 O O . ALA A 1 82 ? -3.025 7.661 3.482 1.00 78.69 82 ALA A O 1
ATOM 696 N N . PRO A 1 83 ? -2.199 5.643 2.910 1.00 75.94 83 PRO A N 1
ATOM 697 C CA . PRO A 1 83 ? -3.299 4.930 3.555 1.00 75.94 83 PRO A CA 1
ATOM 698 C C . PRO A 1 83 ? -3.329 5.139 5.072 1.00 75.94 83 PRO A C 1
ATOM 700 O O . PRO A 1 83 ? -4.395 5.369 5.642 1.00 75.94 83 PRO A O 1
ATOM 703 N N . TYR A 1 84 ? -2.167 5.117 5.733 1.00 80.38 84 TYR A N 1
ATOM 704 C CA . TYR A 1 84 ? -2.078 5.288 7.183 1.00 80.38 84 TYR A CA 1
ATOM 705 C C . TYR A 1 84 ? -2.607 6.659 7.628 1.00 80.38 84 TYR A C 1
ATOM 707 O O . TYR A 1 84 ? -3.388 6.754 8.577 1.00 80.38 84 TYR A O 1
ATOM 715 N N . MET A 1 85 ? -2.224 7.730 6.924 1.00 79.19 85 MET A N 1
ATOM 716 C CA . MET A 1 85 ? -2.725 9.081 7.192 1.00 79.19 85 MET A CA 1
ATOM 717 C C . MET A 1 85 ? -4.221 9.216 6.909 1.00 79.19 85 MET A C 1
ATOM 719 O O . MET A 1 85 ? -4.903 9.929 7.643 1.00 79.19 85 MET A O 1
ATOM 723 N N . SER A 1 86 ? -4.739 8.527 5.891 1.00 76.06 86 SER A N 1
ATOM 724 C CA . SER A 1 86 ? -6.170 8.540 5.563 1.00 76.06 86 SER A CA 1
ATOM 725 C C . SER A 1 86 ? -7.006 7.931 6.691 1.00 76.06 86 SER A C 1
ATOM 727 O O . SER A 1 86 ? -7.954 8.560 7.162 1.00 76.06 86 SER A O 1
ATOM 729 N N . VAL A 1 87 ? -6.594 6.768 7.209 1.00 75.44 87 VAL A N 1
ATOM 730 C CA . VAL A 1 87 ? -7.245 6.128 8.366 1.00 75.44 87 VAL A CA 1
ATOM 731 C C . VAL A 1 87 ? -7.110 7.000 9.615 1.00 75.44 87 VAL A C 1
ATOM 733 O O . VAL A 1 87 ? -8.090 7.236 10.317 1.00 75.44 87 VAL A O 1
ATOM 736 N N . ARG A 1 88 ? -5.924 7.564 9.874 1.00 74.56 88 ARG A N 1
ATOM 737 C CA . ARG A 1 88 ? -5.719 8.482 11.003 1.00 74.56 88 ARG A CA 1
ATOM 738 C C . ARG A 1 88 ? -6.664 9.688 10.930 1.00 74.56 88 ARG A C 1
ATOM 740 O O . ARG A 1 88 ? -7.288 10.022 11.932 1.00 74.56 88 ARG A O 1
ATOM 747 N N . LYS A 1 89 ? -6.783 10.344 9.770 1.00 76.88 89 LYS A N 1
ATOM 748 C CA . LYS A 1 89 ? -7.665 11.511 9.588 1.00 76.88 89 LYS A CA 1
ATOM 749 C C . LYS A 1 89 ? -9.135 11.168 9.816 1.00 76.88 89 LYS A C 1
ATOM 751 O O . LYS A 1 89 ? -9.800 11.926 10.513 1.00 76.88 89 LYS A O 1
ATOM 756 N N . GLY A 1 90 ? -9.609 10.032 9.300 1.00 70.88 90 GLY A N 1
ATOM 757 C CA . GLY A 1 90 ? -10.982 9.578 9.545 1.00 70.88 90 GLY A CA 1
ATOM 758 C C . GLY A 1 90 ? -11.293 9.417 11.037 1.00 70.88 90 GLY A C 1
ATOM 759 O O . GLY A 1 90 ? -12.380 9.763 11.485 1.00 70.88 90 GLY A O 1
ATOM 760 N N . PHE A 1 91 ? -10.319 8.965 11.835 1.00 64.50 91 PHE A N 1
ATOM 761 C CA . PHE A 1 91 ? -10.489 8.765 13.278 1.00 64.50 91 PHE A CA 1
ATOM 762 C C . PHE A 1 91 ? -10.665 10.092 14.000 1.00 64.50 91 PHE A C 1
ATOM 764 O O . PHE A 1 91 ? -11.610 10.268 14.765 1.00 64.50 91 PHE A O 1
ATOM 771 N N . TYR A 1 92 ? -9.797 11.055 13.698 1.00 63.28 92 TYR A N 1
ATOM 772 C CA . TYR A 1 92 ? -9.894 12.388 14.283 1.00 63.28 92 TYR A CA 1
ATOM 773 C C . TYR A 1 92 ? -11.105 13.190 13.789 1.00 63.28 92 TYR A C 1
ATOM 775 O O . TYR A 1 92 ? -11.501 14.122 14.483 1.00 63.28 92 TYR A O 1
ATOM 783 N N . SER A 1 93 ? -11.685 12.868 12.626 1.00 62.72 93 SER A N 1
ATOM 784 C CA . SER A 1 93 ? -12.905 13.536 12.154 1.00 62.72 93 SER A CA 1
ATOM 785 C C . SER A 1 93 ? -14.187 12.973 12.766 1.00 62.72 93 SER A C 1
ATOM 787 O O . SER A 1 93 ? -15.181 13.680 12.776 1.00 62.72 93 SER A O 1
ATOM 789 N N . ILE A 1 94 ? -14.187 11.719 13.233 1.00 58.50 94 ILE A N 1
ATOM 790 C CA . ILE A 1 94 ? -15.346 11.087 13.892 1.00 58.50 94 ILE A CA 1
ATOM 791 C C . ILE A 1 94 ? -15.361 11.367 15.403 1.00 58.50 94 ILE A C 1
ATOM 793 O O . ILE A 1 94 ? -16.423 11.412 16.010 1.00 58.50 94 ILE A O 1
ATOM 797 N N . GLY A 1 95 ? -14.194 11.565 16.020 1.00 54.66 95 GLY A N 1
ATOM 798 C CA . GLY A 1 95 ? -14.072 11.884 17.448 1.00 54.66 95 GLY A CA 1
ATOM 799 C C . GLY A 1 95 ? -14.293 13.358 17.819 1.00 54.66 95 GLY A C 1
ATOM 800 O O . GLY A 1 95 ? -13.850 13.757 18.894 1.00 54.66 95 GLY A O 1
ATOM 801 N N . ARG A 1 96 ? -14.890 14.173 16.942 1.00 45.34 96 ARG A N 1
ATOM 802 C CA . ARG A 1 96 ? -15.163 15.601 17.153 1.00 45.34 96 ARG A CA 1
ATOM 803 C C . ARG A 1 96 ? -16.622 15.890 16.823 1.00 45.34 96 ARG A C 1
ATOM 805 O O . ARG A 1 96 ? -17.205 16.731 17.535 1.00 45.34 96 ARG A O 1
#

pLDDT: mean 71.71, std 12.13, range [44.03, 87.44]

Sequence (96 aa):
MTEIIKLFHLGFWRFELVFLLIVLGIFLNYFSIRRAYQKYPLNQMGNKVIWVFAFLFGGLMGLFLYEVNSNFVSYISLCLWAPYMSVRKGFYSIGR